Protein AF-A0A8X7CTZ7-F1 (afdb_monomer)

Secondary structure (DSSP, 8-state):
---STHHHHHHHHHHHHHHHHSEEGGGTEEHHHHHHSSPPPPGGGG-------S-HHHHHHHHHHHHHHH-------TT-------GGGGT-SEEEEE--S-PPTT--SEEEEEEPP-----

Sequence (122 aa):
MAHENAQLTIVLPTILMGFRVTWKEDLQAATSEMIYGAPIRLPGEFLCPSKPSADPVTFEGRLGESMQRLSLPTTRNHGQHTIFVSKDLATCSHVFLRTDSFRKGLQPPYEGPYVQKRCSGS

Foldseek 3Di:
DPPDCPVCVVCVVVVVVCQQQDQDPVVNDGVVCVVVVDHDDDPVNVDDPDDPPDDVVVVVVVVVVVVVVVPDPDPPPPPPDDDDDDPCLQVDQFDWAADPPDDDPPDDRTDDRDGDDPPPDD

Structure (mmCIF, N/CA/C/O backbone):
data_AF-A0A8X7CTZ7-F1
#
_entry.id   AF-A0A8X7CTZ7-F1
#
loop_
_atom_site.group_PDB
_atom_site.id
_atom_site.type_symbol
_atom_site.label_atom_id
_atom_site.label_alt_id
_atom_site.label_comp_id
_atom_site.label_asym_id
_atom_site.label_entity_id
_atom_site.label_seq_id
_atom_site.pdbx_PDB_ins_code
_atom_site.Cartn_x
_atom_site.Cartn_y
_atom_site.Cartn_z
_atom_site.occupancy
_atom_site.B_iso_or_equiv
_atom_site.auth_seq_id
_atom_site.auth_comp_id
_atom_site.auth_asym_id
_atom_site.auth_atom_id
_atom_site.pdbx_PDB_model_num
ATOM 1 N N . MET A 1 1 ? -4.726 23.613 -11.474 1.00 35.12 1 MET A N 1
ATOM 2 C CA . MET A 1 1 ? -3.289 23.293 -11.598 1.00 35.12 1 MET A CA 1
ATOM 3 C C . MET A 1 1 ? -3.183 21.802 -11.881 1.00 35.12 1 MET A C 1
ATOM 5 O O . MET A 1 1 ? -3.309 21.011 -10.964 1.00 35.12 1 MET A O 1
ATOM 9 N N . ALA A 1 2 ? -3.128 21.417 -13.157 1.00 43.81 2 ALA A N 1
ATOM 10 C CA . ALA A 1 2 ? -3.183 20.019 -13.599 1.00 43.81 2 ALA A CA 1
ATOM 11 C C . ALA A 1 2 ? -2.034 19.742 -14.576 1.00 43.81 2 ALA A C 1
ATOM 13 O O . ALA A 1 2 ? -2.241 19.327 -15.712 1.00 43.81 2 ALA A O 1
ATOM 14 N N . HIS A 1 3 ? -0.815 20.048 -14.148 1.00 50.44 3 HIS A N 1
ATOM 15 C CA . HIS A 1 3 ? 0.384 19.790 -14.928 1.00 50.44 3 HIS A CA 1
ATOM 16 C C . HIS A 1 3 ? 1.400 19.110 -14.017 1.00 50.44 3 HIS A C 1
ATOM 18 O O . HIS A 1 3 ? 2.171 19.798 -13.375 1.00 50.44 3 HIS A O 1
ATOM 24 N N . GLU A 1 4 ? 1.284 17.780 -13.890 1.00 55.16 4 GLU A N 1
ATOM 25 C CA . GLU A 1 4 ? 2.337 16.875 -13.370 1.00 55.16 4 GLU A CA 1
ATOM 26 C C . GLU A 1 4 ? 1.935 15.378 -13.395 1.00 55.16 4 GLU A C 1
ATOM 28 O O . GLU A 1 4 ? 2.785 14.511 -13.245 1.00 55.16 4 GLU A O 1
ATOM 33 N N . ASN A 1 5 ? 0.673 15.022 -13.682 1.00 58.31 5 ASN A N 1
ATOM 34 C CA . ASN A 1 5 ? 0.229 13.611 -13.731 1.00 58.31 5 ASN A CA 1
ATOM 35 C C . ASN A 1 5 ? 0.567 12.847 -15.030 1.00 58.31 5 ASN A C 1
ATOM 37 O O . ASN A 1 5 ? 0.387 11.633 -15.092 1.00 58.31 5 ASN A O 1
ATOM 41 N N . ALA A 1 6 ? 1.051 13.520 -16.079 1.00 62.09 6 ALA A N 1
ATOM 42 C CA . ALA A 1 6 ? 1.308 12.879 -17.376 1.00 62.09 6 ALA A CA 1
ATOM 43 C C . ALA A 1 6 ? 2.501 11.903 -17.348 1.00 62.09 6 ALA A C 1
ATOM 45 O O . ALA A 1 6 ? 2.542 10.950 -18.122 1.00 62.09 6 ALA A O 1
ATOM 46 N N . GLN A 1 7 ? 3.457 12.117 -16.439 1.00 67.31 7 GLN A N 1
ATOM 47 C CA . GLN A 1 7 ? 4.656 11.282 -16.328 1.00 67.31 7 GLN A CA 1
ATOM 48 C C . GLN A 1 7 ? 4.364 9.928 -15.667 1.00 67.31 7 GLN A C 1
ATOM 50 O O . GLN A 1 7 ? 5.001 8.938 -16.013 1.00 67.31 7 GLN A O 1
ATOM 55 N N . LEU A 1 8 ? 3.366 9.836 -14.777 1.00 71.81 8 LEU A N 1
ATOM 56 C CA . LEU A 1 8 ? 3.025 8.566 -14.126 1.00 71.81 8 LEU A CA 1
ATOM 57 C C . LEU A 1 8 ? 2.528 7.528 -15.129 1.00 71.81 8 LEU A C 1
ATOM 59 O O . LEU A 1 8 ? 2.939 6.380 -15.048 1.00 71.81 8 LEU A O 1
ATOM 63 N N . THR A 1 9 ? 1.726 7.913 -16.122 1.00 79.19 9 THR A N 1
ATOM 64 C CA . THR A 1 9 ? 1.253 6.979 -17.160 1.00 79.19 9 THR A CA 1
ATOM 65 C C . THR A 1 9 ? 2.405 6.384 -17.977 1.00 79.19 9 THR A C 1
ATOM 67 O O . THR A 1 9 ? 2.319 5.242 -18.418 1.00 79.19 9 THR A O 1
ATOM 70 N N . ILE A 1 10 ? 3.497 7.135 -18.149 1.00 77.75 10 ILE A N 1
ATOM 71 C CA . ILE A 1 10 ? 4.688 6.708 -18.899 1.00 77.75 10 ILE A CA 1
ATOM 72 C C . ILE A 1 10 ? 5.623 5.865 -18.019 1.00 77.75 10 ILE A C 1
ATOM 74 O O . ILE A 1 10 ? 6.202 4.888 -18.486 1.00 77.75 10 ILE A O 1
ATOM 78 N N . VAL A 1 11 ? 5.766 6.218 -16.740 1.00 80.06 11 VAL A N 1
ATOM 79 C CA . VAL A 1 11 ? 6.721 5.584 -15.817 1.00 80.06 11 VAL A CA 1
ATOM 80 C C . VAL A 1 11 ? 6.124 4.351 -15.119 1.00 80.06 11 VAL A C 1
ATOM 82 O O . VAL A 1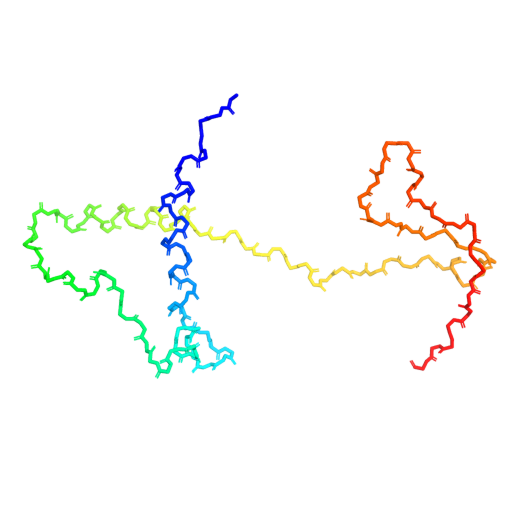 11 ? 6.851 3.417 -14.780 1.00 80.06 11 VAL A O 1
ATOM 85 N N . LEU A 1 12 ? 4.800 4.295 -14.944 1.00 84.25 12 LEU A N 1
ATOM 86 C CA . LEU A 1 12 ? 4.100 3.206 -14.257 1.00 84.25 12 LEU A CA 1
ATOM 87 C C . LEU A 1 12 ? 4.345 1.826 -14.892 1.00 84.25 12 LEU A C 1
ATOM 89 O O . LEU A 1 12 ? 4.638 0.899 -14.135 1.00 84.25 12 LEU A O 1
ATOM 93 N N . PRO A 1 13 ? 4.299 1.643 -16.229 1.00 82.75 13 PRO A N 1
ATOM 94 C CA . PRO A 1 13 ? 4.632 0.356 -16.839 1.00 82.75 13 PRO A CA 1
ATOM 95 C C . PRO A 1 13 ? 6.052 -0.111 -16.494 1.00 82.75 13 PRO A C 1
ATOM 97 O O . PRO A 1 13 ? 6.254 -1.287 -16.195 1.00 82.75 13 PRO A O 1
ATOM 100 N N . THR A 1 14 ? 7.020 0.809 -16.462 1.00 82.81 14 THR A N 1
ATOM 101 C CA . THR A 1 14 ? 8.421 0.522 -16.117 1.00 82.81 14 THR A CA 1
ATOM 102 C C . THR A 1 14 ? 8.571 0.127 -14.651 1.00 82.81 14 THR A C 1
ATOM 104 O O . THR A 1 14 ? 9.230 -0.863 -14.343 1.00 82.81 14 THR A O 1
ATOM 107 N N . ILE A 1 15 ? 7.910 0.850 -13.743 1.00 85.25 15 ILE A N 1
ATOM 108 C CA . ILE A 1 15 ? 7.898 0.528 -12.310 1.00 85.25 15 ILE A CA 1
ATOM 109 C C . ILE A 1 15 ? 7.281 -0.859 -12.074 1.00 85.25 15 ILE A C 1
ATOM 111 O O . ILE A 1 15 ? 7.863 -1.690 -11.379 1.00 85.25 15 ILE A O 1
ATOM 115 N N . LEU A 1 16 ? 6.122 -1.137 -12.680 1.00 86.25 16 LEU A N 1
ATOM 116 C CA . LEU A 1 16 ? 5.440 -2.428 -12.549 1.00 86.25 16 LEU A CA 1
ATOM 117 C C . LEU A 1 16 ? 6.257 -3.579 -13.142 1.00 86.25 16 LEU A C 1
ATOM 119 O O . LEU A 1 16 ? 6.224 -4.684 -12.604 1.00 86.25 16 LEU A O 1
ATOM 123 N N . MET A 1 17 ? 6.987 -3.335 -14.231 1.00 84.25 17 MET A N 1
ATOM 124 C CA . MET A 1 17 ? 7.924 -4.307 -14.789 1.00 84.25 17 MET A CA 1
ATOM 125 C C . MET A 1 17 ? 9.059 -4.601 -13.801 1.00 84.25 17 MET A C 1
ATOM 127 O O . MET A 1 17 ? 9.341 -5.768 -13.535 1.00 84.25 17 MET A O 1
ATOM 131 N N . GLY A 1 18 ? 9.643 -3.559 -13.199 1.00 84.31 18 GLY A N 1
ATOM 132 C CA . GLY A 1 18 ? 10.657 -3.686 -12.153 1.00 84.31 18 GLY A CA 1
ATOM 133 C C . GLY A 1 18 ? 10.190 -4.600 -11.022 1.00 84.31 18 GLY A C 1
ATOM 134 O O . GLY A 1 18 ? 10.822 -5.617 -10.766 1.00 84.31 18 GLY A O 1
ATOM 135 N N . PHE A 1 19 ? 9.018 -4.337 -10.439 1.00 85.56 19 PHE A N 1
ATOM 136 C CA . PHE A 1 19 ? 8.447 -5.173 -9.371 1.00 85.56 19 PHE A CA 1
ATOM 137 C C . PHE A 1 19 ? 8.205 -6.646 -9.752 1.00 85.56 19 PHE A C 1
ATOM 139 O O . PHE A 1 19 ? 8.156 -7.518 -8.883 1.00 85.56 19 PHE A O 1
ATOM 146 N N . ARG A 1 20 ? 8.016 -6.957 -11.040 1.00 81.62 20 ARG A N 1
ATOM 147 C CA . ARG A 1 20 ? 7.813 -8.342 -11.500 1.00 81.62 20 ARG A CA 1
ATOM 148 C C . ARG A 1 20 ? 9.123 -9.109 -11.658 1.00 81.62 20 ARG A C 1
ATOM 150 O O . ARG A 1 20 ? 9.123 -10.333 -11.524 1.00 81.62 20 ARG A O 1
ATOM 157 N N . VAL A 1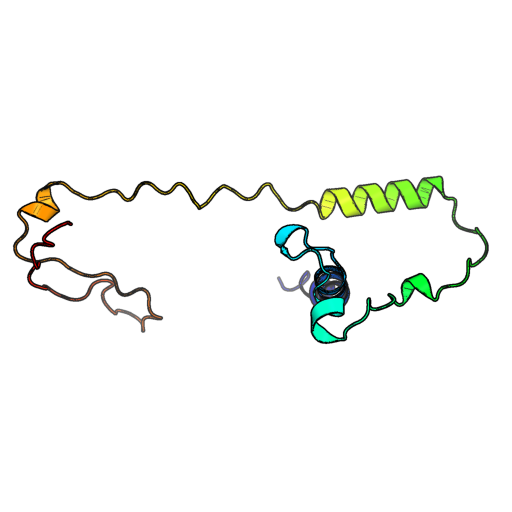 21 ? 10.212 -8.407 -11.953 1.00 83.12 21 VAL A N 1
ATOM 158 C CA . VAL A 1 21 ? 11.538 -9.000 -12.186 1.00 83.12 21 VAL A CA 1
ATOM 159 C C . VAL A 1 21 ? 12.439 -8.882 -10.953 1.00 83.12 21 VAL A C 1
ATOM 161 O O . VAL A 1 21 ? 13.411 -9.620 -10.841 1.00 83.12 21 VAL A O 1
ATOM 164 N N . THR A 1 22 ? 12.102 -8.027 -9.982 1.00 83.50 22 THR A N 1
ATOM 165 C CA . THR A 1 22 ? 12.846 -7.923 -8.722 1.00 83.50 22 THR A CA 1
ATOM 166 C C . THR A 1 22 ? 12.880 -9.261 -7.996 1.00 83.50 22 THR A C 1
ATOM 168 O O . THR A 1 22 ? 11.834 -9.831 -7.668 1.00 83.50 22 THR A O 1
ATOM 171 N N . TRP A 1 23 ? 14.097 -9.718 -7.716 1.00 80.19 23 TRP A N 1
ATOM 172 C CA . TRP A 1 23 ? 14.361 -10.854 -6.850 1.00 80.19 23 TRP A CA 1
ATOM 173 C C . TRP A 1 23 ? 13.892 -10.544 -5.430 1.00 80.19 23 TRP A C 1
ATOM 175 O O . TRP A 1 23 ? 14.246 -9.500 -4.877 1.00 80.19 23 TRP A O 1
ATOM 185 N N . LYS A 1 24 ? 13.103 -11.444 -4.836 1.00 81.31 24 LYS A N 1
ATOM 186 C CA . LYS A 1 24 ? 12.670 -11.308 -3.446 1.00 81.31 24 LYS A CA 1
ATOM 187 C C . LYS A 1 24 ? 13.317 -12.394 -2.600 1.00 81.31 24 LYS A C 1
ATOM 189 O O . LYS A 1 24 ? 12.974 -13.566 -2.733 1.00 81.31 24 LYS A O 1
ATOM 194 N N . GLU A 1 25 ? 14.221 -11.988 -1.712 1.00 81.38 25 GLU A N 1
ATOM 195 C CA . GLU A 1 25 ? 15.003 -12.899 -0.865 1.00 81.38 25 GLU A CA 1
ATOM 196 C C . GLU A 1 25 ? 14.113 -13.814 -0.010 1.00 81.38 25 GLU A C 1
ATOM 198 O O . GLU A 1 25 ? 14.373 -15.013 0.051 1.00 81.38 25 GLU A O 1
ATOM 203 N N . ASP A 1 26 ? 13.004 -13.297 0.536 1.00 82.25 26 ASP A N 1
ATOM 204 C CA . ASP A 1 26 ? 12.054 -14.082 1.347 1.00 82.25 26 ASP A CA 1
ATOM 205 C C . ASP A 1 26 ? 11.429 -15.269 0.595 1.00 82.25 26 ASP A C 1
ATOM 207 O O . ASP A 1 26 ? 11.045 -16.262 1.206 1.00 82.25 26 ASP A O 1
ATOM 211 N N . LEU A 1 27 ? 11.256 -15.137 -0.725 1.00 75.62 27 LEU A N 1
ATOM 212 C CA . LEU A 1 27 ? 10.647 -16.164 -1.577 1.00 75.62 27 LEU A CA 1
ATOM 213 C C . LEU A 1 27 ? 11.685 -16.941 -2.392 1.00 75.62 27 LEU A C 1
ATOM 215 O O . LEU A 1 27 ? 11.304 -17.883 -3.080 1.00 75.62 27 LEU A O 1
ATOM 219 N N . GLN A 1 28 ? 12.962 -16.538 -2.336 1.00 82.81 28 GLN A N 1
ATOM 220 C CA . GLN A 1 28 ? 14.048 -17.043 -3.185 1.00 82.81 28 GLN A CA 1
ATOM 221 C C . GLN A 1 28 ? 13.653 -17.164 -4.669 1.00 82.81 28 GLN A C 1
ATOM 223 O O . GLN A 1 28 ? 14.022 -18.125 -5.341 1.00 82.81 28 GLN A O 1
ATOM 228 N N . ALA A 1 29 ? 12.853 -16.217 -5.161 1.00 79.56 29 ALA A N 1
ATOM 229 C CA . ALA A 1 29 ? 12.346 -16.208 -6.528 1.00 79.56 29 ALA A CA 1
ATOM 230 C C . ALA A 1 29 ? 11.892 -14.799 -6.929 1.00 79.56 29 ALA A C 1
ATOM 232 O O . ALA A 1 29 ? 11.500 -13.985 -6.081 1.00 79.56 29 ALA A O 1
ATOM 233 N N . ALA A 1 30 ? 11.892 -14.512 -8.230 1.00 84.00 30 ALA A N 1
ATOM 234 C CA . ALA A 1 30 ? 11.199 -13.347 -8.773 1.00 84.00 30 ALA A CA 1
ATOM 235 C C . ALA A 1 30 ? 9.703 -13.642 -9.001 1.00 84.00 30 ALA A C 1
ATOM 237 O O . ALA A 1 30 ? 9.305 -14.756 -9.343 1.00 84.00 30 ALA A O 1
ATOM 238 N N . THR A 1 31 ? 8.846 -12.621 -8.889 1.00 83.50 31 THR A N 1
ATOM 239 C CA . THR A 1 31 ? 7.391 -12.762 -9.124 1.00 83.50 31 THR A CA 1
ATOM 240 C C . THR A 1 31 ? 7.081 -13.313 -10.523 1.00 83.50 31 THR A C 1
ATOM 242 O O . THR A 1 31 ? 6.137 -14.077 -10.710 1.00 83.50 31 THR A O 1
ATOM 245 N N . SER A 1 32 ? 7.879 -12.932 -11.521 1.00 82.50 32 SER A N 1
ATOM 246 C CA . SER A 1 32 ? 7.785 -13.456 -12.885 1.00 82.50 32 SER A CA 1
ATOM 247 C C . SER A 1 32 ? 8.149 -14.939 -12.985 1.00 82.50 32 SER A C 1
ATOM 249 O O . SER A 1 32 ? 7.427 -15.683 -13.641 1.00 82.50 32 SER A O 1
ATOM 251 N N . GLU A 1 33 ? 9.184 -15.392 -12.280 1.00 84.56 33 GLU A N 1
ATOM 252 C CA . GLU A 1 33 ? 9.567 -16.807 -12.225 1.00 84.56 33 GLU A CA 1
ATOM 253 C C . GLU A 1 33 ? 8.478 -17.660 -11.576 1.00 84.56 33 GLU A C 1
ATOM 255 O O . GLU A 1 33 ? 8.166 -18.738 -12.069 1.00 84.56 33 GLU A O 1
ATOM 260 N N . MET A 1 34 ? 7.831 -17.155 -10.524 1.00 85.69 34 MET A N 1
ATOM 261 C CA . MET A 1 34 ? 6.737 -17.870 -9.861 1.00 85.69 34 MET A CA 1
ATOM 262 C C . MET A 1 34 ? 5.492 -18.025 -10.744 1.00 85.69 34 MET A C 1
ATOM 264 O O . MET A 1 34 ? 4.794 -19.030 -10.647 1.00 85.69 34 MET A O 1
ATOM 268 N N . ILE A 1 35 ? 5.184 -17.026 -11.576 1.00 84.50 35 ILE A N 1
ATOM 269 C CA . ILE A 1 35 ? 3.976 -17.031 -12.415 1.00 84.50 35 ILE A CA 1
ATOM 270 C C . ILE A 1 35 ? 4.215 -17.776 -13.731 1.00 84.50 35 ILE A C 1
ATOM 272 O O . ILE A 1 35 ? 3.345 -18.516 -14.184 1.00 84.50 35 ILE A O 1
ATOM 276 N N . TYR A 1 36 ? 5.373 -17.568 -14.356 1.00 81.44 36 TYR A N 1
ATOM 277 C CA . TYR A 1 36 ? 5.667 -18.066 -15.702 1.00 81.44 36 TYR A CA 1
ATOM 278 C C . TYR A 1 36 ? 6.642 -19.250 -15.715 1.00 81.44 36 TYR A C 1
ATOM 280 O O . TYR A 1 36 ? 6.909 -19.799 -16.780 1.0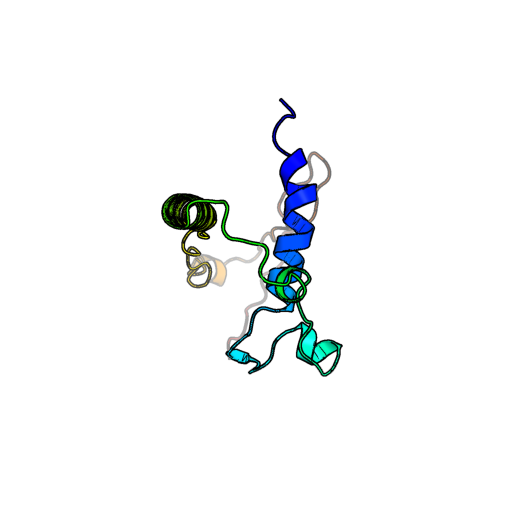0 81.44 36 TYR A O 1
ATOM 288 N N . GLY A 1 37 ? 7.183 -19.649 -14.560 1.00 83.12 37 GLY A N 1
ATOM 289 C CA . GLY A 1 37 ? 8.156 -20.740 -14.436 1.00 83.12 37 GLY A CA 1
ATOM 290 C C . GLY A 1 37 ? 9.554 -20.405 -14.966 1.00 83.12 37 GLY A C 1
ATOM 291 O O . GLY A 1 37 ? 10.418 -21.277 -14.990 1.00 83.12 37 GLY A O 1
ATOM 292 N N . ALA A 1 38 ? 9.782 -19.168 -15.413 1.00 77.12 38 ALA A N 1
ATOM 293 C CA . ALA A 1 38 ? 11.047 -18.705 -15.970 1.00 77.12 38 ALA A CA 1
ATOM 294 C C . ALA A 1 38 ? 11.216 -17.189 -15.766 1.00 77.12 38 ALA A C 1
ATOM 296 O O . ALA A 1 38 ? 10.215 -16.463 -15.719 1.00 77.12 38 ALA A O 1
ATOM 297 N N . PRO A 1 39 ? 12.461 -16.687 -15.679 1.00 76.50 39 PRO A N 1
ATOM 298 C CA . PRO A 1 39 ? 12.714 -15.255 -15.598 1.00 76.50 39 PRO A CA 1
ATOM 299 C C . PRO A 1 39 ? 12.306 -14.566 -16.903 1.00 76.50 39 PRO A C 1
ATOM 301 O O . PRO A 1 39 ? 12.647 -15.015 -18.001 1.00 76.50 39 PRO A O 1
ATOM 304 N N . ILE A 1 40 ? 11.576 -13.452 -16.795 1.00 74.81 40 ILE A N 1
ATOM 305 C CA . ILE A 1 40 ? 11.218 -12.632 -17.959 1.00 74.81 40 ILE A CA 1
ATOM 306 C C . ILE A 1 40 ? 12.424 -11.784 -18.356 1.00 74.81 40 ILE A C 1
ATOM 308 O O . ILE A 1 40 ? 12.890 -10.958 -17.572 1.00 74.81 40 ILE A O 1
ATOM 312 N N . ARG A 1 41 ? 12.873 -11.940 -19.605 1.00 71.06 41 ARG A N 1
ATOM 313 C CA . ARG A 1 41 ? 13.881 -11.058 -20.200 1.00 71.06 41 ARG A CA 1
ATOM 314 C C . ARG A 1 41 ? 13.295 -9.682 -20.471 1.00 71.06 41 ARG A C 1
ATOM 316 O O . ARG A 1 41 ? 12.238 -9.557 -21.095 1.00 71.06 41 ARG A O 1
ATOM 323 N N . LEU A 1 42 ? 13.976 -8.644 -19.999 1.00 71.56 42 LEU A N 1
ATOM 324 C CA . LEU A 1 42 ? 13.514 -7.268 -20.153 1.00 71.56 42 LEU A CA 1
ATOM 325 C C . LEU A 1 42 ? 13.773 -6.773 -21.588 1.00 71.56 42 LEU A C 1
ATOM 327 O O . LEU A 1 42 ? 14.794 -7.119 -22.174 1.00 71.56 42 LEU A O 1
ATOM 331 N N . PRO A 1 43 ? 12.929 -5.893 -22.160 1.00 62.41 43 PRO A N 1
ATOM 332 C CA . PRO A 1 43 ? 13.158 -5.309 -23.488 1.00 62.41 43 PRO A CA 1
ATOM 333 C C . PRO A 1 43 ? 14.529 -4.625 -23.666 1.00 62.41 43 PRO A C 1
ATOM 335 O O . PRO A 1 43 ? 15.041 -4.572 -24.778 1.00 62.41 43 PRO A O 1
ATOM 338 N N . GLY A 1 44 ? 15.150 -4.140 -22.581 1.00 60.31 44 GLY A N 1
ATOM 339 C CA . GLY A 1 44 ? 16.511 -3.581 -22.589 1.00 60.31 44 GLY A CA 1
ATOM 340 C C . GLY A 1 44 ? 17.631 -4.624 -22.705 1.00 60.31 44 GLY A C 1
ATOM 341 O O . GLY A 1 44 ? 18.733 -4.289 -23.117 1.00 60.31 44 GLY A O 1
ATOM 342 N N . GLU A 1 45 ? 17.340 -5.888 -22.406 1.00 57.56 45 GLU A N 1
ATOM 343 C CA . GLU A 1 45 ? 18.250 -7.033 -22.545 1.00 57.56 45 GLU A CA 1
ATOM 344 C C . GLU A 1 45 ? 18.336 -7.526 -24.006 1.00 57.56 45 GLU A C 1
ATOM 346 O O . GLU A 1 45 ? 19.252 -8.254 -24.377 1.00 57.56 45 GLU A O 1
ATOM 351 N N . PHE A 1 46 ? 17.390 -7.098 -24.852 1.00 55.47 46 PHE A N 1
ATOM 352 C CA . PHE A 1 46 ? 17.366 -7.354 -26.297 1.00 55.47 46 PHE A CA 1
ATOM 353 C C . PHE A 1 46 ? 18.058 -6.264 -27.126 1.00 55.47 46 PHE A C 1
ATOM 355 O O . PHE A 1 46 ? 18.243 -6.433 -28.332 1.00 55.47 46 PHE A O 1
ATOM 362 N N . LEU A 1 47 ? 18.430 -5.136 -26.513 1.00 51.41 47 LEU A N 1
ATOM 363 C CA . LEU A 1 47 ? 19.155 -4.078 -27.204 1.00 51.41 47 LEU A CA 1
ATOM 364 C C . LEU A 1 47 ? 20.616 -4.519 -27.348 1.00 51.41 47 LEU A C 1
ATOM 366 O O . LEU A 1 47 ? 21.401 -4.431 -26.407 1.00 51.41 47 LEU A O 1
ATOM 370 N N . CYS A 1 48 ? 20.988 -5.012 -28.534 1.00 55.59 48 CYS A N 1
ATOM 371 C CA . CYS A 1 48 ? 22.392 -5.175 -28.919 1.00 55.59 48 CYS A CA 1
ATOM 372 C C . CYS A 1 48 ? 23.178 -3.895 -28.583 1.00 55.59 48 CYS A C 1
ATOM 374 O O . CYS A 1 48 ? 22.605 -2.810 -28.715 1.00 55.59 48 CYS A O 1
ATOM 376 N N . PRO A 1 49 ? 24.473 -3.975 -28.216 1.00 54.69 49 PRO A N 1
ATOM 377 C CA . PRO A 1 49 ? 25.266 -2.793 -27.899 1.00 54.69 49 PRO A CA 1
ATOM 378 C C . PRO A 1 49 ? 25.313 -1.864 -29.118 1.00 54.69 49 PRO A C 1
ATOM 380 O O . PRO A 1 49 ? 26.081 -2.062 -30.060 1.00 54.69 49 PRO A O 1
ATOM 383 N N . SER A 1 50 ? 24.446 -0.854 -29.130 1.00 57.38 50 SER A N 1
ATOM 384 C CA . SER A 1 50 ? 24.493 0.220 -30.106 1.00 57.38 50 SER A CA 1
ATOM 385 C C . SER A 1 50 ? 25.682 1.104 -29.756 1.00 57.38 50 SER A C 1
ATOM 387 O O . SER A 1 50 ? 25.874 1.454 -28.593 1.00 57.38 50 SER A O 1
ATOM 389 N N . LYS A 1 51 ? 26.479 1.417 -30.781 1.00 60.00 51 LYS A N 1
ATOM 390 C CA . LYS A 1 51 ? 27.743 2.168 -30.743 1.00 60.00 51 LYS A CA 1
ATOM 391 C C . LYS A 1 51 ? 27.758 3.280 -29.672 1.00 60.00 51 LYS A C 1
ATOM 393 O O . LYS A 1 51 ? 26.787 4.033 -29.589 1.00 60.00 51 LYS A O 1
ATOM 398 N N . PRO A 1 52 ? 28.860 3.445 -28.915 1.00 55.91 52 PRO A N 1
ATOM 399 C CA . PRO A 1 52 ? 28.964 4.466 -27.882 1.00 55.91 52 PRO A CA 1
ATOM 400 C C . PRO A 1 52 ? 29.110 5.837 -28.550 1.00 55.91 52 PRO A C 1
ATOM 402 O O . PRO A 1 52 ? 30.207 6.239 -28.918 1.00 55.91 52 PRO A O 1
ATOM 405 N N . SER A 1 53 ? 28.001 6.543 -28.769 1.00 56.50 53 SER A N 1
ATOM 406 C CA . SER A 1 53 ? 28.029 7.960 -29.168 1.00 56.50 53 SER A CA 1
ATOM 407 C C . SER A 1 53 ? 27.538 8.897 -28.062 1.00 56.50 53 SER A C 1
ATOM 409 O O . SER A 1 53 ? 27.329 10.079 -28.317 1.00 56.50 53 SER A O 1
ATOM 411 N N . ALA A 1 54 ? 27.310 8.375 -26.858 1.00 61.69 54 ALA A N 1
ATOM 412 C CA . ALA A 1 54 ? 27.018 9.165 -25.673 1.00 61.69 54 ALA A CA 1
ATOM 413 C C . ALA A 1 54 ? 28.171 8.972 -24.688 1.00 61.69 54 ALA A C 1
ATOM 415 O O . ALA A 1 54 ? 28.508 7.832 -24.364 1.00 61.69 54 ALA A O 1
ATOM 416 N N . ASP A 1 55 ? 28.780 10.073 -24.247 1.00 65.56 55 ASP A N 1
ATOM 417 C CA . ASP A 1 55 ? 29.892 10.044 -23.302 1.00 65.56 55 ASP A CA 1
ATOM 418 C C . ASP A 1 55 ? 29.456 9.312 -22.023 1.00 65.56 55 ASP A C 1
ATOM 420 O O . ASP A 1 55 ? 28.564 9.806 -21.319 1.00 65.56 55 ASP A O 1
ATOM 424 N N . PRO A 1 56 ? 30.057 8.153 -21.694 1.00 64.50 56 PRO A N 1
ATOM 425 C CA . PRO A 1 56 ? 29.590 7.284 -20.610 1.00 64.50 56 PRO A CA 1
ATOM 426 C C . PRO A 1 56 ? 29.545 8.014 -19.260 1.00 64.50 56 PRO A C 1
ATOM 428 O O . PRO A 1 56 ? 28.612 7.829 -18.485 1.00 64.50 56 PRO A O 1
ATOM 431 N N . VAL A 1 57 ? 30.468 8.958 -19.049 1.00 69.62 57 VAL A N 1
ATOM 432 C CA . VAL A 1 57 ? 30.551 9.816 -17.857 1.00 69.62 57 VAL A CA 1
ATOM 433 C C . VAL A 1 57 ? 29.286 10.660 -17.654 1.00 69.62 57 VAL A C 1
ATOM 435 O O . VAL A 1 57 ? 28.810 10.830 -16.533 1.00 69.62 57 VAL A O 1
ATOM 438 N N . THR A 1 58 ? 28.703 11.180 -18.738 1.00 71.75 58 THR A N 1
ATOM 439 C CA . THR A 1 58 ? 27.486 12.003 -18.652 1.00 71.75 58 THR A CA 1
ATOM 440 C C . THR A 1 58 ? 26.241 11.157 -18.411 1.00 71.75 58 THR A C 1
ATOM 442 O O . THR A 1 58 ? 25.330 11.582 -17.698 1.00 71.75 58 THR A O 1
ATOM 445 N N . PHE A 1 59 ? 26.202 9.943 -18.966 1.00 72.62 59 PHE A N 1
ATOM 446 C CA . PHE A 1 59 ? 25.093 9.016 -18.773 1.00 72.62 59 PHE A CA 1
ATOM 447 C C . PHE A 1 59 ? 25.056 8.475 -17.340 1.00 72.62 59 PHE A C 1
ATOM 449 O O . PHE A 1 59 ? 24.000 8.505 -16.708 1.00 72.62 59 PHE A O 1
ATOM 456 N N . GLU A 1 60 ? 26.207 8.061 -16.807 1.00 73.19 60 GLU A N 1
ATOM 457 C CA . GLU A 1 60 ? 26.341 7.587 -15.426 1.00 73.19 60 GLU A CA 1
ATOM 458 C C . GLU A 1 60 ? 25.939 8.667 -14.415 1.00 73.19 60 GLU A C 1
ATOM 460 O O . GLU A 1 60 ? 25.166 8.389 -13.496 1.00 73.19 60 GLU A O 1
ATOM 465 N N . GLY A 1 61 ? 26.362 9.920 -14.629 1.00 78.25 61 GLY A N 1
ATOM 466 C CA . GLY A 1 61 ? 25.965 11.046 -13.780 1.00 78.25 61 GLY A CA 1
ATOM 467 C C . GLY A 1 61 ? 24.451 11.288 -13.775 1.00 78.25 61 GLY A C 1
ATOM 468 O O . GLY A 1 61 ? 23.841 11.415 -12.712 1.00 78.25 61 GLY A O 1
ATOM 469 N N . ARG A 1 62 ? 23.815 11.283 -14.955 1.00 77.69 62 ARG A N 1
ATOM 470 C CA . ARG A 1 62 ? 22.358 11.478 -15.080 1.00 77.69 62 ARG A CA 1
ATOM 471 C C . ARG A 1 62 ? 21.551 10.313 -14.509 1.00 77.69 62 ARG A C 1
ATOM 473 O O . ARG A 1 62 ? 20.477 10.533 -13.943 1.00 77.69 62 ARG A O 1
ATOM 480 N N . LEU A 1 63 ? 22.044 9.084 -14.654 1.00 75.25 63 LEU A N 1
ATOM 481 C CA . LEU A 1 63 ? 21.417 7.897 -14.076 1.00 75.25 63 LEU A CA 1
ATOM 482 C C . LEU A 1 63 ? 21.510 7.918 -12.547 1.00 75.25 63 LEU A C 1
ATOM 484 O O . LEU A 1 63 ? 20.503 7.682 -11.880 1.00 75.25 63 LEU A O 1
ATOM 488 N N . GLY A 1 64 ? 22.680 8.261 -12.000 1.00 78.94 64 GLY A N 1
ATOM 489 C CA . GLY A 1 64 ? 22.886 8.417 -10.561 1.00 78.94 64 GLY A CA 1
ATOM 490 C C . GLY A 1 64 ? 21.963 9.476 -9.960 1.00 78.94 64 GLY A C 1
ATOM 491 O O . GLY A 1 64 ? 21.293 9.213 -8.964 1.00 78.94 64 GLY A O 1
ATOM 492 N N . GLU A 1 65 ? 21.843 10.634 -10.610 1.00 81.44 65 GLU A N 1
ATOM 493 C CA . GLU A 1 65 ? 20.923 11.694 -10.186 1.00 81.44 65 GLU A CA 1
ATOM 494 C C . GLU A 1 65 ? 19.455 11.234 -10.227 1.00 81.44 65 GLU A C 1
ATOM 496 O O . GLU A 1 65 ? 18.685 11.483 -9.297 1.00 81.44 65 GLU A O 1
ATOM 501 N N . SER A 1 66 ? 19.062 10.514 -11.280 1.00 77.31 66 SER A N 1
ATOM 502 C CA . SER A 1 66 ? 17.697 9.998 -11.425 1.00 77.31 66 SER A CA 1
ATOM 503 C C . SER A 1 66 ? 17.367 8.950 -10.359 1.00 77.31 66 SER A C 1
ATOM 505 O O . SER A 1 66 ? 16.288 8.995 -9.773 1.00 77.31 66 SER A O 1
ATOM 507 N N . MET A 1 67 ? 18.302 8.044 -10.061 1.00 76.56 67 MET A N 1
ATOM 508 C CA . MET A 1 67 ? 18.137 7.033 -9.014 1.00 76.56 67 MET A CA 1
ATOM 509 C C . MET A 1 67 ? 18.104 7.653 -7.615 1.00 76.56 67 MET A C 1
ATOM 511 O O . MET A 1 67 ? 17.272 7.258 -6.808 1.00 76.56 67 MET A O 1
ATOM 515 N N . GLN A 1 68 ? 18.922 8.674 -7.336 1.00 76.19 68 GLN A N 1
ATOM 516 C CA . GLN A 1 68 ? 18.866 9.403 -6.062 1.00 76.19 68 GLN A CA 1
ATOM 517 C C . GLN A 1 68 ? 17.523 10.108 -5.848 1.00 76.19 68 GLN A C 1
ATOM 519 O O . GLN A 1 68 ? 17.017 10.127 -4.729 1.00 76.19 68 GLN A O 1
ATOM 524 N N . ARG A 1 69 ? 16.917 10.647 -6.913 1.00 75.12 69 ARG A N 1
ATOM 525 C CA . ARG A 1 69 ? 15.563 11.226 -6.858 1.00 75.12 69 ARG A CA 1
ATOM 526 C C . ARG A 1 69 ? 14.471 10.170 -6.658 1.00 75.12 69 ARG A C 1
ATOM 528 O O . ARG A 1 69 ? 13.415 10.493 -6.125 1.00 75.12 69 ARG A O 1
ATOM 535 N N . LEU A 1 70 ? 14.712 8.935 -7.101 1.00 69.44 70 LEU A N 1
ATOM 536 C CA . LEU A 1 70 ? 13.791 7.800 -6.971 1.00 69.44 70 LEU A CA 1
ATOM 537 C C . LEU A 1 70 ? 13.978 7.004 -5.674 1.00 69.44 70 LEU A C 1
ATOM 539 O O . LEU A 1 70 ? 13.155 6.133 -5.388 1.00 69.44 70 LEU A O 1
ATOM 543 N N . SER A 1 71 ? 15.024 7.284 -4.892 1.00 68.81 71 SER A N 1
ATOM 544 C CA . SER A 1 71 ? 15.238 6.646 -3.597 1.00 68.81 71 SER A CA 1
ATOM 545 C C . SER A 1 71 ? 14.021 6.861 -2.708 1.00 68.81 71 SER A C 1
ATOM 547 O O . SER A 1 71 ? 13.701 7.979 -2.299 1.00 68.81 71 SER A O 1
ATOM 549 N N . LEU A 1 72 ? 13.332 5.759 -2.424 1.00 61.25 72 LEU A N 1
ATOM 550 C CA . LEU A 1 72 ? 12.178 5.739 -1.543 1.00 61.25 72 LEU A CA 1
ATOM 551 C C . LEU A 1 72 ? 12.608 6.283 -0.171 1.00 61.25 72 LEU A C 1
ATOM 553 O O . LEU A 1 72 ? 13.617 5.821 0.371 1.00 61.25 72 LEU A O 1
ATOM 557 N N . PRO A 1 73 ? 11.881 7.251 0.414 1.00 68.00 73 PRO A N 1
ATOM 558 C CA . PRO A 1 73 ? 12.175 7.698 1.765 1.00 68.00 73 PRO A CA 1
ATOM 559 C C . PRO A 1 73 ? 12.080 6.506 2.718 1.00 68.00 73 PRO A C 1
ATOM 561 O O . PRO A 1 73 ? 11.166 5.686 2.595 1.00 68.00 73 PRO A O 1
ATOM 564 N N . THR A 1 74 ? 13.020 6.425 3.666 1.00 62.50 74 THR A N 1
ATOM 565 C CA . THR A 1 74 ? 13.044 5.406 4.721 1.00 62.50 74 THR A CA 1
ATOM 566 C C . THR A 1 74 ? 11.638 5.214 5.264 1.00 62.50 74 THR A C 1
ATOM 568 O O . THR A 1 74 ? 11.039 6.145 5.810 1.00 62.50 74 THR A O 1
ATOM 571 N N . THR A 1 75 ? 11.096 4.009 5.091 1.00 55.81 75 THR A N 1
ATOM 572 C CA . THR A 1 75 ? 9.771 3.656 5.585 1.00 55.81 75 THR A CA 1
ATOM 573 C C . THR A 1 75 ? 9.742 3.923 7.081 1.00 55.81 75 THR A C 1
ATOM 575 O O . THR A 1 75 ? 10.409 3.238 7.859 1.00 55.81 75 THR A O 1
ATOM 578 N N . ARG A 1 76 ? 8.990 4.948 7.497 1.00 59.31 76 ARG A N 1
ATOM 579 C CA . ARG A 1 76 ? 8.729 5.211 8.911 1.00 59.31 76 ARG A CA 1
ATOM 580 C C . ARG A 1 76 ? 8.116 3.933 9.466 1.00 59.31 76 ARG A C 1
ATOM 582 O O . ARG A 1 76 ? 7.080 3.505 8.967 1.00 59.31 76 ARG A O 1
ATOM 589 N N . ASN A 1 77 ? 8.779 3.303 10.426 1.00 57.16 77 ASN A N 1
ATOM 590 C CA . ASN A 1 77 ? 8.379 2.011 10.965 1.00 57.16 77 ASN A CA 1
ATOM 591 C C . 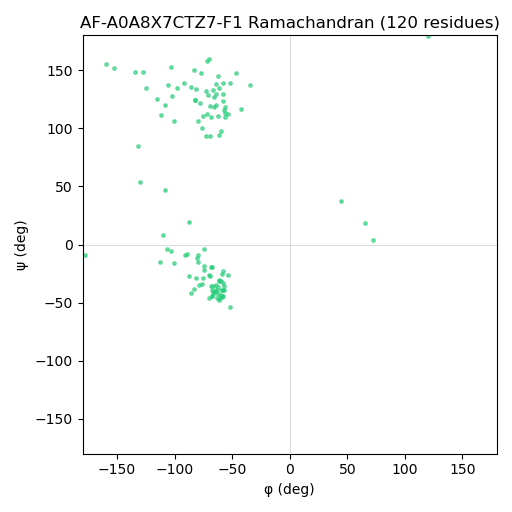ASN A 1 77 ? 6.975 2.136 11.595 1.00 57.16 77 ASN A C 1
ATOM 593 O O . ASN A 1 77 ? 6.835 2.588 12.727 1.00 57.16 77 ASN A O 1
ATOM 597 N N . HIS A 1 78 ? 5.922 1.816 10.833 1.00 57.84 78 HIS A N 1
ATOM 598 C CA . HIS A 1 78 ? 4.523 1.899 11.280 1.00 57.84 78 HIS A CA 1
ATOM 599 C C . HIS A 1 78 ? 4.163 0.755 12.248 1.00 57.84 78 HIS A C 1
ATOM 601 O O . HIS A 1 78 ? 3.058 0.727 12.778 1.00 57.84 78 HIS A O 1
ATOM 607 N N . GLY A 1 79 ? 5.088 -0.183 12.493 1.00 57.94 79 GLY A N 1
ATOM 608 C CA . GLY A 1 79 ? 4.855 -1.379 13.302 1.00 57.94 79 GLY A CA 1
ATOM 609 C C . GLY A 1 79 ? 4.930 -1.177 14.818 1.00 57.94 79 GLY A C 1
ATOM 610 O O . GLY A 1 79 ? 4.529 -2.071 15.554 1.00 57.94 79 GLY A O 1
ATOM 611 N N . GLN A 1 80 ? 5.414 -0.031 15.310 1.00 60.81 80 GLN A N 1
ATOM 612 C CA . GLN A 1 80 ? 5.537 0.238 16.752 1.00 60.81 80 GLN A CA 1
ATOM 613 C C . GLN A 1 80 ? 4.523 1.269 17.253 1.00 60.81 80 GLN A C 1
ATOM 615 O O . GLN A 1 80 ? 4.867 2.205 17.973 1.00 60.81 80 GLN A O 1
ATOM 620 N N . HIS A 1 81 ? 3.254 1.117 16.879 1.00 61.72 81 HIS A N 1
ATOM 621 C CA . HIS A 1 81 ? 2.200 1.874 17.544 1.00 61.72 81 HIS A CA 1
ATOM 622 C C . HIS A 1 81 ? 1.864 1.186 18.870 1.00 61.72 81 HIS A C 1
ATOM 624 O O . HIS A 1 81 ? 1.229 0.133 18.894 1.00 61.72 81 HIS A O 1
ATOM 630 N N . THR A 1 82 ? 2.288 1.769 19.992 1.00 67.50 82 THR A N 1
ATOM 631 C CA . THR A 1 82 ? 1.734 1.386 21.292 1.00 67.50 82 THR A CA 1
ATOM 632 C C . THR A 1 82 ? 0.262 1.792 21.300 1.00 67.50 82 THR A C 1
ATOM 634 O O . THR A 1 82 ? -0.091 2.957 21.101 1.00 67.50 82 THR A O 1
ATOM 637 N N . ILE A 1 83 ? -0.627 0.811 21.447 1.00 72.06 83 ILE A N 1
ATOM 638 C CA . ILE A 1 83 ? -2.061 1.070 21.561 1.00 72.06 83 ILE A CA 1
ATOM 639 C C . ILE A 1 83 ? -2.280 1.695 22.940 1.00 72.06 83 ILE A C 1
ATOM 641 O O . ILE A 1 83 ? -2.075 1.047 23.965 1.00 72.06 83 ILE A O 1
ATOM 645 N N . PHE A 1 84 ? -2.667 2.969 22.973 1.00 78.19 84 PHE A N 1
ATOM 646 C CA . PHE A 1 84 ? -3.060 3.626 24.214 1.00 78.19 84 PHE A CA 1
ATOM 647 C C . PHE A 1 84 ? -4.453 3.137 24.620 1.00 78.19 84 PHE A C 1
ATOM 649 O O . PHE A 1 84 ? -5.446 3.450 23.964 1.00 78.19 84 PHE A O 1
ATOM 656 N N . VAL A 1 85 ? -4.520 2.369 25.706 1.00 79.38 85 VAL A N 1
ATOM 657 C CA . VAL A 1 85 ? -5.775 1.912 26.312 1.00 79.38 85 VAL A CA 1
ATOM 658 C C . VAL A 1 85 ? -5.981 2.670 27.619 1.00 79.38 85 VAL A C 1
ATOM 660 O O . VAL A 1 85 ? -5.147 2.596 28.522 1.00 79.38 85 VAL A O 1
ATOM 663 N N . SER A 1 86 ? -7.090 3.407 27.728 1.00 80.69 86 SER A N 1
ATOM 664 C CA . SER A 1 86 ? -7.453 4.072 28.983 1.00 80.69 86 SER A CA 1
ATOM 665 C C . SER A 1 86 ? -7.738 3.036 30.072 1.00 80.69 86 SER A C 1
ATOM 667 O O . SER A 1 86 ? -8.428 2.049 29.824 1.00 80.69 86 SER A O 1
ATOM 669 N N . LYS A 1 87 ? -7.257 3.282 31.295 1.00 81.38 87 LYS A N 1
ATOM 670 C CA . LYS A 1 87 ? -7.529 2.422 32.462 1.00 81.38 87 LYS A CA 1
ATOM 671 C C . LYS A 1 87 ? -9.020 2.363 32.794 1.00 81.38 87 LYS A C 1
ATOM 673 O O . LYS A 1 87 ? -9.508 1.324 33.229 1.00 81.38 87 LYS A O 1
ATOM 678 N N . ASP A 1 88 ? -9.740 3.446 32.516 1.00 82.81 88 ASP A N 1
ATOM 679 C CA . ASP A 1 88 ? -11.179 3.544 32.764 1.00 82.81 88 ASP A CA 1
ATOM 680 C C . ASP A 1 88 ? -11.977 2.606 31.864 1.00 82.81 88 ASP A C 1
ATOM 682 O O . ASP A 1 88 ? -13.081 2.210 32.228 1.00 82.81 88 ASP A O 1
ATOM 686 N N . LEU A 1 89 ? -11.381 2.150 30.752 1.00 81.62 89 LEU A N 1
ATOM 687 C CA . LEU A 1 89 ? -11.974 1.115 29.920 1.00 81.62 89 LEU A CA 1
ATOM 688 C C . LEU A 1 89 ? -12.228 -0.164 30.721 1.00 81.62 89 LEU A C 1
ATOM 690 O O . LEU A 1 89 ? -13.072 -0.923 30.317 1.00 81.62 89 LEU A O 1
ATOM 694 N N . ALA A 1 90 ? -11.571 -0.456 31.846 1.00 78.69 90 ALA A N 1
ATOM 695 C CA . ALA A 1 90 ? -11.926 -1.638 32.646 1.00 78.69 90 ALA A CA 1
ATOM 696 C C . ALA A 1 90 ? -13.241 -1.474 33.440 1.00 78.69 90 ALA A C 1
ATOM 698 O O . ALA A 1 90 ? -13.862 -2.468 33.826 1.00 78.69 90 ALA A O 1
ATOM 699 N N . THR A 1 91 ? -13.644 -0.228 33.694 1.00 81.88 91 THR A N 1
ATOM 700 C CA . THR A 1 91 ? -14.738 0.148 34.604 1.00 81.88 91 THR A CA 1
ATOM 701 C C . THR A 1 91 ? -15.936 0.747 33.856 1.00 81.88 91 THR A C 1
ATOM 703 O O . THR A 1 91 ? -17.028 0.849 34.416 1.00 81.88 91 THR A O 1
ATOM 706 N N . CYS A 1 92 ? -15.766 1.140 32.591 1.00 83.06 92 CYS A N 1
ATOM 707 C CA . CYS A 1 92 ? -16.839 1.670 31.757 1.00 83.06 92 CYS A CA 1
ATOM 708 C C . CYS A 1 92 ? -17.970 0.644 31.555 1.00 83.06 92 CYS A C 1
ATOM 710 O O . CYS A 1 92 ? -17.744 -0.518 31.234 1.00 83.06 92 CYS A O 1
ATOM 712 N N . SER A 1 93 ? -19.224 1.085 31.697 1.00 85.38 93 SER A N 1
ATOM 713 C CA . SER A 1 93 ? -20.391 0.242 31.392 1.00 85.38 93 SER A CA 1
ATOM 714 C C . SER A 1 93 ? -20.669 0.167 29.890 1.00 85.38 93 SER A C 1
ATOM 716 O O . SER A 1 93 ? -21.083 -0.877 29.384 1.00 85.38 93 SER A O 1
ATOM 718 N N . HIS A 1 94 ? -20.418 1.269 29.179 1.00 89.06 94 HIS A N 1
ATOM 719 C CA . HIS A 1 94 ? -20.679 1.397 27.756 1.00 89.06 94 HIS A CA 1
ATOM 720 C C . HIS A 1 94 ? -19.505 2.036 27.019 1.00 89.06 94 HIS A C 1
ATOM 722 O O . HIS A 1 94 ? -18.818 2.904 27.556 1.00 89.06 94 HIS A O 1
ATOM 728 N N . VAL A 1 95 ? -19.320 1.633 25.765 1.00 89.31 95 VAL A N 1
ATOM 729 C CA . VAL A 1 95 ? -18.317 2.174 24.847 1.00 89.31 95 VAL A CA 1
ATOM 730 C C . VAL A 1 95 ? -18.973 2.601 23.538 1.00 89.31 95 VAL A C 1
ATOM 732 O O . VAL A 1 95 ? -19.958 2.009 23.091 1.00 89.31 95 VAL A O 1
ATOM 735 N N . PHE A 1 96 ? -18.410 3.635 22.922 1.00 89.38 96 PHE A N 1
ATOM 736 C CA . PHE A 1 96 ? -18.760 4.071 21.577 1.00 89.38 96 PHE A CA 1
ATOM 737 C C . PHE A 1 96 ? -17.681 3.588 20.605 1.00 89.38 96 PHE A C 1
ATOM 739 O O . PHE A 1 96 ? -16.492 3.818 20.833 1.00 89.38 96 PHE A O 1
ATOM 746 N N . LEU A 1 97 ? -18.083 2.903 19.537 1.00 87.81 97 LEU A N 1
ATOM 747 C CA . LEU A 1 97 ? -17.170 2.330 18.549 1.00 87.81 97 LEU A CA 1
ATOM 748 C C . LEU A 1 97 ? -17.050 3.254 17.348 1.00 87.81 97 LEU A C 1
ATOM 750 O O . LEU A 1 97 ? -18.048 3.758 16.850 1.00 87.81 97 LEU A O 1
ATOM 754 N N . ARG A 1 98 ? -15.826 3.476 16.876 1.00 86.44 98 ARG A N 1
ATOM 755 C CA . ARG A 1 98 ? -15.576 4.290 15.689 1.00 86.44 98 ARG A CA 1
ATOM 756 C C . ARG A 1 98 ? -15.770 3.450 14.430 1.00 86.44 98 ARG A C 1
ATOM 758 O O . ARG A 1 98 ? -15.080 2.449 14.257 1.00 86.44 98 ARG A O 1
ATOM 765 N N . THR A 1 99 ? -16.635 3.903 13.528 1.00 84.25 99 THR A N 1
ATOM 766 C CA . THR A 1 99 ? -16.851 3.251 12.228 1.00 84.25 99 THR A CA 1
ATOM 767 C C . THR A 1 99 ? -16.096 4.019 11.146 1.00 84.25 99 THR A C 1
ATOM 769 O O . THR A 1 99 ? -16.505 5.119 10.773 1.00 84.25 99 THR A O 1
ATOM 772 N N . ASP A 1 100 ? -14.984 3.481 10.639 1.00 80.31 100 ASP A N 1
ATOM 773 C CA . ASP A 1 100 ? -14.133 4.140 9.625 1.00 80.31 100 ASP A CA 1
ATOM 774 C C . ASP A 1 100 ? -14.564 3.869 8.166 1.00 80.31 100 ASP A C 1
ATOM 776 O O . ASP A 1 100 ? -13.798 4.073 7.226 1.00 80.31 100 ASP A O 1
ATOM 780 N N . SER A 1 101 ? -15.807 3.438 7.944 1.00 80.50 101 SER A N 1
ATOM 781 C CA . SER A 1 101 ? -16.373 3.328 6.596 1.00 80.50 101 SER A CA 1
ATOM 782 C C . SER A 1 101 ? -16.621 4.703 5.966 1.00 80.50 101 SER A C 1
ATOM 784 O O . SER A 1 101 ? -16.786 5.699 6.671 1.00 80.50 101 SER A O 1
ATOM 786 N N . PHE A 1 102 ? -16.731 4.759 4.634 1.00 75.06 102 PHE A N 1
ATOM 787 C CA . PHE A 1 102 ? -17.158 5.963 3.917 1.00 75.06 102 PHE A CA 1
ATOM 788 C C . PHE A 1 102 ? -18.490 6.476 4.477 1.00 75.06 102 PHE A C 1
ATOM 790 O O . PHE A 1 102 ? -19.526 5.823 4.347 1.00 75.06 102 PHE A O 1
ATOM 797 N N . ARG A 1 103 ? -18.451 7.646 5.118 1.00 73.81 103 ARG A N 1
ATOM 798 C CA . ARG A 1 103 ? -19.626 8.265 5.735 1.00 73.81 103 ARG A CA 1
ATOM 799 C C . ARG A 1 103 ? -20.303 9.196 4.745 1.00 73.81 103 ARG A C 1
ATOM 801 O O . ARG A 1 103 ? -19.640 9.949 4.031 1.00 73.81 103 ARG A O 1
ATOM 808 N N . LYS A 1 104 ? -21.633 9.176 4.730 1.00 78.00 104 LYS A N 1
ATOM 809 C CA . LYS A 1 104 ? -22.419 10.242 4.099 1.00 78.00 104 LYS A CA 1
ATOM 810 C C . LYS A 1 104 ? -22.314 11.501 4.972 1.00 78.00 104 LYS A C 1
ATOM 812 O O . LYS A 1 104 ? -21.996 11.411 6.160 1.00 78.00 104 LYS A O 1
ATOM 817 N N . GLY A 1 105 ? -22.550 12.677 4.390 1.00 81.19 105 GLY A N 1
ATOM 818 C CA . GLY A 1 105 ? -22.475 13.944 5.126 1.00 81.19 105 GLY A CA 1
ATOM 819 C C . GLY A 1 105 ? -23.316 13.919 6.411 1.00 81.19 105 GLY A C 1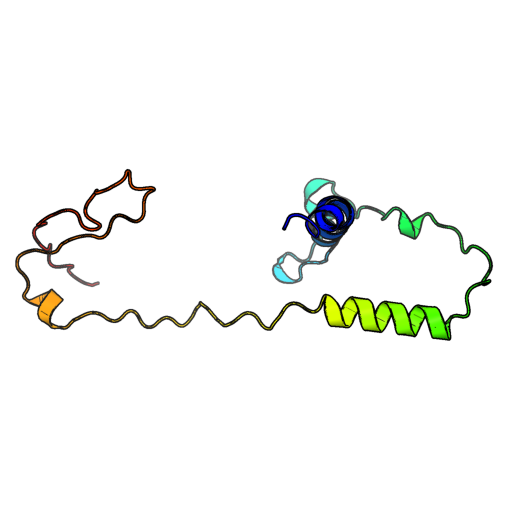
ATOM 820 O O . GLY A 1 105 ? -24.425 13.391 6.407 1.00 81.19 105 GLY A O 1
ATOM 821 N N . LEU A 1 106 ? -22.768 14.484 7.493 1.00 81.75 106 LEU A N 1
ATOM 822 C CA . LEU A 1 106 ? -23.382 14.606 8.829 1.00 81.75 106 LEU A CA 1
ATOM 823 C C . LEU A 1 106 ? -23.651 13.294 9.598 1.00 81.75 106 LEU A C 1
ATOM 825 O O . LEU A 1 106 ? -24.407 13.306 10.566 1.00 81.75 106 LEU A O 1
ATOM 829 N N . GLN A 1 107 ? -23.018 12.172 9.242 1.00 83.94 107 GLN A N 1
ATOM 830 C CA . GLN A 1 107 ? -23.082 10.964 10.076 1.00 83.94 107 GLN A CA 1
ATOM 831 C C . GLN A 1 107 ? -22.085 11.022 11.249 1.00 83.94 107 GLN A C 1
ATOM 833 O O . GLN A 1 107 ? -20.914 11.368 11.036 1.00 83.94 107 GLN A O 1
ATOM 838 N N . PRO A 1 108 ? -22.511 10.672 12.480 1.00 84.81 108 PRO A N 1
ATOM 839 C CA . PRO A 1 108 ? -21.629 10.670 13.638 1.00 84.81 108 PRO A CA 1
ATOM 840 C C . PRO A 1 108 ? -20.486 9.659 13.453 1.00 84.81 108 PRO A C 1
ATOM 842 O O . PRO A 1 108 ? -20.693 8.595 12.869 1.00 84.81 108 PRO A O 1
ATOM 845 N N . PRO A 1 109 ? -19.270 9.955 13.954 1.00 86.19 109 PRO A N 1
ATOM 846 C CA . PRO A 1 109 ? -18.133 9.055 13.796 1.00 86.19 109 PRO A CA 1
ATOM 847 C C . PRO A 1 109 ? -18.216 7.748 14.562 1.00 86.19 109 PRO A C 1
ATOM 849 O O . PRO A 1 109 ? -17.442 6.825 14.300 1.00 86.19 109 PRO A O 1
ATOM 852 N N . TYR A 1 110 ? -19.081 7.747 15.562 1.00 90.50 110 TYR A N 1
ATOM 853 C CA . TYR A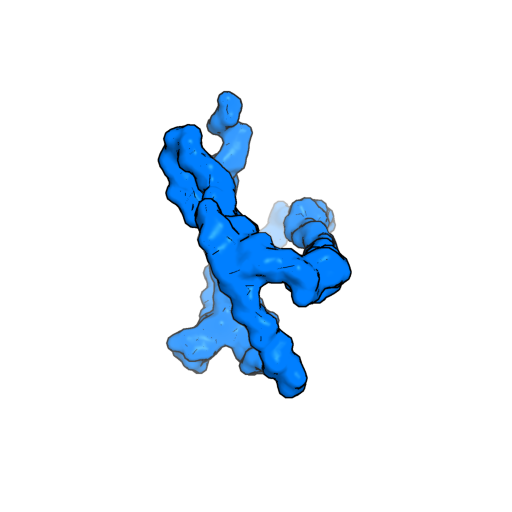 1 110 ? -19.146 6.744 16.585 1.00 90.50 110 TYR A CA 1
ATOM 854 C C . TYR A 1 110 ? -20.554 6.165 16.638 1.00 90.50 110 TYR A C 1
ATOM 856 O O . TYR A 1 110 ? -21.536 6.908 16.631 1.00 90.50 110 TYR A O 1
ATOM 864 N N . GLU A 1 111 ? -20.629 4.847 16.723 1.00 88.75 111 GLU A N 1
ATOM 865 C CA . GLU A 1 111 ? -21.845 4.081 16.947 1.00 88.75 111 GLU A CA 1
ATOM 866 C C . GLU A 1 111 ? -21.901 3.611 18.403 1.00 88.75 111 GLU A C 1
ATOM 868 O O . GLU A 1 111 ? -20.870 3.420 19.057 1.00 88.75 111 GLU A O 1
ATOM 873 N N . GLY A 1 112 ? -23.109 3.402 18.918 1.00 85.31 112 GLY A N 1
ATOM 874 C CA . GLY A 1 112 ? -23.335 2.958 20.294 1.00 85.31 112 GLY A CA 1
ATOM 875 C C . GLY A 1 112 ? -24.162 3.956 21.099 1.00 85.31 112 GLY A C 1
ATOM 876 O O . GLY A 1 112 ? -24.591 4.977 20.558 1.00 85.31 112 GLY A O 1
ATOM 877 N N . PRO A 1 113 ? -24.443 3.662 22.376 1.00 87.19 113 PRO A N 1
ATOM 878 C CA . PRO A 1 113 ? -23.578 2.939 23.315 1.00 87.19 113 PRO A CA 1
ATOM 879 C C . PRO A 1 113 ? -23.686 1.404 23.268 1.00 87.19 113 PRO A C 1
ATOM 881 O O . PRO A 1 113 ? -24.780 0.848 23.296 1.00 87.19 113 PRO A O 1
ATOM 884 N N . TYR A 1 114 ? -22.544 0.709 23.281 1.00 87.62 114 TYR A N 1
ATOM 885 C CA . TYR A 1 114 ? -22.467 -0.754 23.402 1.00 87.62 114 TYR A CA 1
ATOM 886 C C . TYR A 1 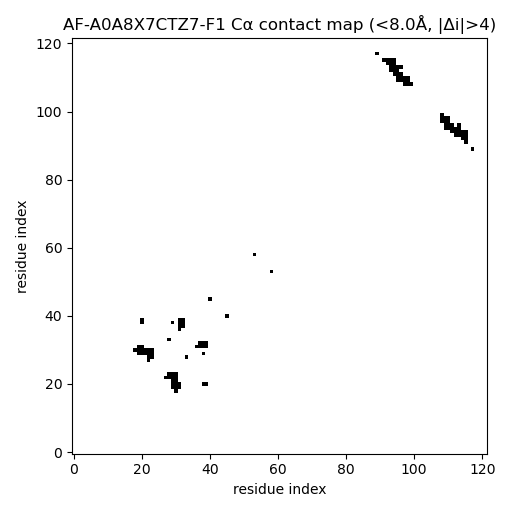114 ? -22.008 -1.166 24.796 1.00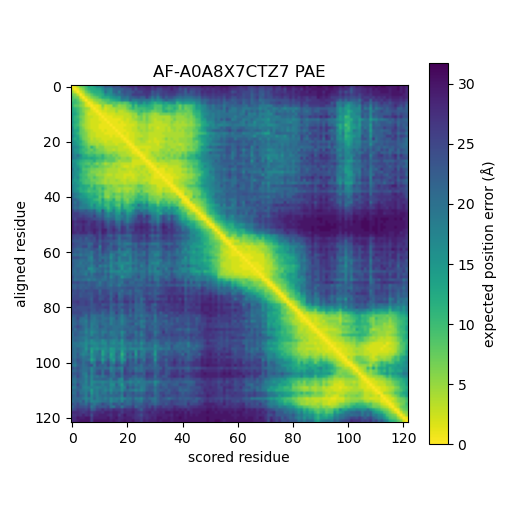 87.62 114 TYR A C 1
ATOM 888 O O . TYR A 1 114 ? -21.058 -0.588 25.317 1.00 87.62 114 TYR A O 1
ATOM 896 N N . VAL A 1 115 ? -22.633 -2.192 25.382 1.00 87.75 115 VAL A N 1
ATOM 897 C CA . VAL A 1 115 ? -22.205 -2.739 26.679 1.00 87.75 115 VAL A CA 1
ATOM 898 C C . VAL A 1 115 ? -20.829 -3.375 26.534 1.00 87.75 115 VAL A C 1
ATOM 900 O O . VAL A 1 115 ? -20.624 -4.250 25.686 1.00 87.75 115 VAL A O 1
ATOM 903 N N . GLN A 1 116 ? -19.889 -2.965 27.380 1.00 80.44 116 GLN A N 1
ATOM 904 C CA . GLN A 1 116 ? -18.566 -3.562 27.373 1.00 80.44 116 GLN A CA 1
ATOM 905 C C . GLN A 1 116 ? -18.632 -5.001 27.891 1.00 80.44 116 GLN A C 1
ATOM 907 O O . GLN A 1 116 ? -18.980 -5.260 29.043 1.00 80.44 116 GLN A O 1
ATOM 912 N N . LYS A 1 117 ? -18.236 -5.958 27.050 1.00 76.81 117 LYS A N 1
ATOM 913 C CA . LYS A 1 117 ? -17.992 -7.325 27.505 1.00 76.81 117 LYS A CA 1
ATOM 914 C C . LYS A 1 117 ? -16.592 -7.391 28.100 1.00 76.81 117 LYS A C 1
ATOM 916 O O . LYS A 1 117 ? -15.619 -7.011 27.453 1.00 76.81 117 LYS A O 1
ATOM 921 N N . ARG A 1 118 ? -16.492 -7.845 29.349 1.00 67.25 118 ARG A N 1
ATOM 922 C CA . ARG A 1 118 ? -15.206 -8.085 30.007 1.00 67.25 118 ARG A CA 1
ATOM 923 C C . ARG A 1 118 ? -14.472 -9.166 29.207 1.00 67.25 118 ARG A C 1
ATOM 925 O O . ARG A 1 118 ? -14.917 -10.310 29.185 1.00 67.25 118 ARG A O 1
ATOM 932 N N . CYS A 1 119 ? -13.388 -8.807 28.524 1.00 56.38 119 CYS A N 1
ATOM 933 C CA . CYS A 1 119 ? -12.519 -9.792 27.892 1.00 56.38 119 CYS A CA 1
ATOM 934 C C . CYS A 1 119 ? -11.821 -10.579 29.008 1.00 56.38 119 CYS A C 1
ATOM 936 O O . CYS A 1 119 ? -10.996 -10.025 29.732 1.00 56.38 119 CYS A O 1
ATOM 938 N N . SER A 1 120 ? -12.174 -11.852 29.185 1.00 51.91 120 SER A N 1
ATOM 939 C CA . SER A 1 120 ? -11.367 -12.793 29.962 1.00 51.91 120 SER A CA 1
ATOM 940 C C . SER A 1 120 ? -10.093 -13.065 29.163 1.00 51.91 120 SER A C 1
ATOM 942 O O . SER A 1 120 ? -10.107 -13.879 28.242 1.00 51.91 120 SER A O 1
ATOM 944 N N . GLY A 1 121 ? -9.034 -12.308 29.443 1.00 49.09 121 GLY A N 1
ATOM 945 C CA . GLY A 1 121 ? -7.723 -12.533 28.842 1.00 49.09 121 GLY A CA 1
ATOM 946 C C . GLY A 1 121 ? -7.172 -13.893 29.269 1.00 49.09 121 GLY A C 1
ATOM 947 O O . GLY A 1 121 ? -7.019 -14.135 30.466 1.00 49.09 121 GLY A O 1
ATOM 948 N N . SER A 1 122 ? -6.928 -14.751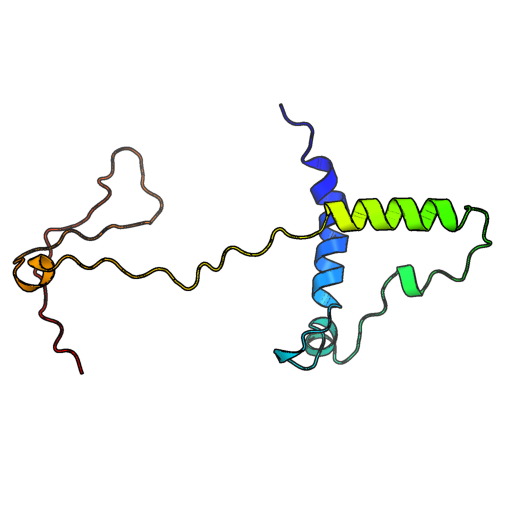 28.279 1.00 34.41 122 SER A N 1
ATOM 949 C CA . SER A 1 122 ? -5.979 -15.868 28.319 1.00 34.41 122 SER A CA 1
ATOM 950 C C . SER A 1 122 ? -4.663 -15.414 27.709 1.00 34.41 122 SER A C 1
ATOM 952 O O . SER A 1 122 ? -4.704 -14.501 26.853 1.00 34.41 122 SER A O 1
#

pLDDT: mean 73.6, std 12.3, range [34.41, 90.5]

Organism: NCBI:txid2747483

Solvent-accessible surface area (backbone atoms only — not comparable to full-atom values): 8192 Å² total; per-residue (Å²): 142,90,85,73,71,72,56,52,76,67,46,45,61,57,54,56,50,46,65,31,61,44,74,36,76,94,72,75,44,24,57,34,27,74,75,69,76,42,79,73,82,52,79,75,76,69,58,68,92,70,76,88,84,63,65,64,71,60,51,53,54,53,50,52,53,52,50,63,73,61,55,75,74,81,76,75,77,77,85,75,70,79,81,87,74,63,76,60,66,80,72,46,66,58,45,68,47,74,60,88,63,94,71,64,89,92,61,75,62,55,48,71,79,37,75,59,75,84,78,82,82,127

Radius of gyration: 26.2 Å; Cα contacts (8 Å, |Δi|>4): 58; chains: 1; bounding box: 54×44×65 Å

Mean predicted aligned error: 17.99 Å

Nearest PDB structures (foldseek):
  3s3o-assembly1_B-2  TM=5.904E-01  e=1.212E+00  Human spumaretrovirus